Protein AF-A0ABD0PWQ0-F1 (afdb_monomer_lite)

Sequence (92 aa):
ISCALSSTIGLRVFSDLDDGSGHAPVETLLYRWMEEGVDNSSEILQALDFNLEGKVNLSELTVALENELLSTKNSIHQAALVSFKAEIRHLL

Organism: Cirrhinus mrigala (NCBI:txid683832)

Radius of gyration: 14.64 Å; chains: 1; bounding box: 24×39×41 Å

Foldseek 3Di:
DDPPPPPCPPPQDCPVQDPPPQKHQLVVVLVVCVVVPNPCSVVVCVVLVHDSHDIDRSVSVSVSVVVVLVVPPDVVSVVVVVVVSVVSVVVD

Structure (mmCIF, N/CA/C/O backbone):
data_AF-A0ABD0PWQ0-F1
#
_entry.id   AF-A0ABD0PWQ0-F1
#
loop_
_atom_site.group_PDB
_atom_site.id
_atom_site.type_symbol
_atom_site.label_atom_id
_atom_site.label_alt_id
_atom_site.label_comp_id
_atom_site.label_asym_id
_atom_site.label_entity_id
_atom_site.label_seq_id
_atom_site.pdbx_PDB_ins_code
_atom_site.Cartn_x
_atom_site.Cartn_y
_atom_site.Cartn_z
_atom_site.occupancy
_atom_site.B_iso_or_equiv
_atom_site.auth_seq_id
_atom_site.auth_comp_id
_atom_site.auth_asym_id
_atom_site.auth_atom_id
_atom_site.pdbx_PDB_model_num
ATOM 1 N N . ILE A 1 1 ? -3.864 -24.709 -28.547 1.00 44.78 1 ILE A N 1
ATOM 2 C CA . ILE A 1 1 ? -2.759 -24.153 -27.730 1.00 44.78 1 ILE A CA 1
ATOM 3 C C . ILE A 1 1 ? -2.857 -22.636 -27.849 1.00 44.78 1 ILE A C 1
ATOM 5 O O . ILE A 1 1 ? -2.999 -22.171 -28.965 1.00 44.78 1 ILE A O 1
ATOM 9 N N . SER A 1 2 ? -2.960 -21.794 -26.836 1.00 43.09 2 SER A N 1
ATOM 10 C CA . SER A 1 2 ? -3.105 -21.936 -25.391 1.00 43.09 2 SER A CA 1
ATOM 11 C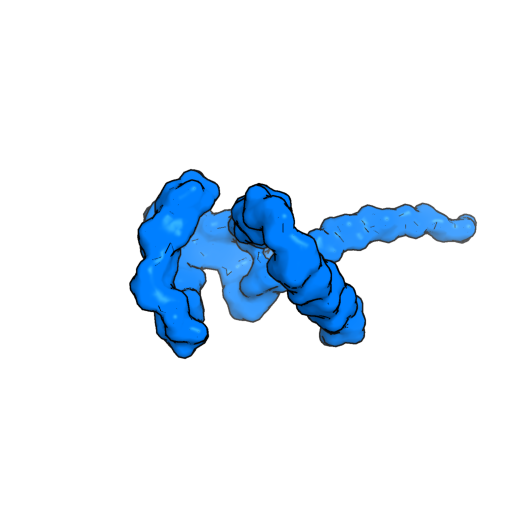 C . SER A 1 2 ? -4.106 -20.856 -24.978 1.00 43.09 2 SER A C 1
ATOM 13 O O . SER A 1 2 ? -4.082 -19.766 -25.547 1.00 43.09 2 SER A O 1
ATOM 15 N N . CYS A 1 3 ? -4.984 -21.136 -24.014 1.00 42.44 3 CYS A N 1
ATOM 16 C CA . CYS A 1 3 ? -5.710 -20.070 -23.337 1.00 42.44 3 CYS A CA 1
ATOM 17 C C . CYS A 1 3 ? -4.655 -19.198 -22.655 1.00 42.44 3 CYS A C 1
ATOM 19 O O . CYS A 1 3 ? -4.088 -19.602 -21.642 1.00 42.44 3 CYS A O 1
ATOM 21 N N . ALA A 1 4 ? -4.345 -18.038 -23.232 1.00 44.81 4 ALA A N 1
ATOM 22 C CA . ALA A 1 4 ? -3.688 -16.984 -22.490 1.00 44.81 4 ALA A CA 1
ATOM 23 C C . ALA A 1 4 ? -4.720 -16.535 -21.459 1.00 44.81 4 ALA A C 1
ATOM 25 O O . ALA A 1 4 ? -5.580 -15.700 -21.735 1.00 44.81 4 ALA A O 1
ATOM 26 N N . LEU A 1 5 ? -4.694 -17.178 -20.291 1.00 44.41 5 LEU A N 1
ATOM 27 C CA . LEU A 1 5 ? -5.201 -16.568 -19.081 1.00 44.41 5 LEU A CA 1
ATOM 28 C C . LEU A 1 5 ? -4.468 -15.233 -19.037 1.00 44.41 5 LEU A C 1
ATOM 30 O O . LEU A 1 5 ? -3.266 -15.197 -18.775 1.00 44.41 5 LEU A O 1
ATOM 34 N N . SER A 1 6 ? -5.163 -14.158 -19.411 1.00 39.56 6 SER A N 1
ATOM 35 C CA . SER A 1 6 ? -4.772 -12.811 -19.040 1.00 39.56 6 SER A CA 1
ATOM 36 C C . SER A 1 6 ? -4.846 -12.824 -17.529 1.00 39.56 6 SER A C 1
ATOM 38 O O . SER A 1 6 ? -5.878 -12.530 -16.933 1.00 39.56 6 SER A O 1
ATOM 40 N N . SER A 1 7 ? -3.780 -13.342 -16.928 1.00 39.16 7 SER A N 1
ATOM 41 C CA . SER A 1 7 ? -3.568 -13.348 -15.511 1.00 39.16 7 SER A CA 1
ATOM 42 C C . SER A 1 7 ? -3.408 -11.880 -15.207 1.00 39.16 7 SER A C 1
ATOM 44 O O . SER A 1 7 ? -2.337 -11.300 -15.375 1.00 39.16 7 SER 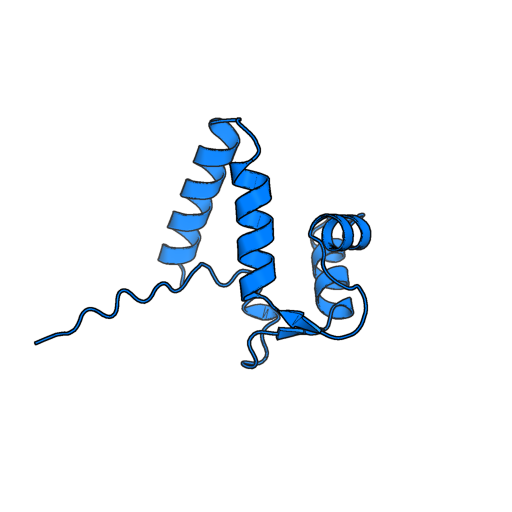A O 1
ATOM 46 N N . THR A 1 8 ? -4.516 -11.244 -14.852 1.00 43.28 8 THR A N 1
ATOM 47 C CA . THR A 1 8 ? -4.507 -9.989 -14.129 1.00 43.28 8 THR A CA 1
ATOM 48 C C . THR A 1 8 ? -3.922 -10.324 -12.760 1.00 43.28 8 THR A C 1
ATOM 50 O O . THR A 1 8 ? -4.604 -10.282 -11.743 1.00 43.28 8 THR A O 1
ATOM 53 N N . ILE A 1 9 ? -2.642 -10.712 -12.723 1.00 50.50 9 ILE A N 1
ATOM 54 C CA . ILE A 1 9 ? -1.800 -10.503 -11.560 1.00 50.50 9 ILE A CA 1
ATOM 55 C C . ILE A 1 9 ? -1.693 -8.984 -11.526 1.00 50.50 9 ILE A C 1
ATOM 57 O O . ILE A 1 9 ? -0.778 -8.373 -12.076 1.00 50.50 9 ILE A O 1
ATOM 61 N N . GLY A 1 10 ? -2.748 -8.365 -10.988 1.00 56.44 10 GLY A N 1
ATOM 62 C CA . GLY A 1 10 ? -2.647 -7.039 -10.425 1.00 56.44 10 GLY A CA 1
ATOM 63 C C . GLY A 1 10 ? -1.434 -7.079 -9.515 1.00 56.44 10 GLY A C 1
ATOM 64 O O . GLY A 1 10 ? -1.169 -8.104 -8.880 1.00 56.44 10 GLY A O 1
ATOM 65 N N . LEU A 1 11 ? -0.640 -6.018 -9.555 1.00 60.78 11 LEU A N 1
ATOM 66 C CA . LEU A 1 11 ? 0.530 -5.899 -8.701 1.00 60.78 11 LEU A CA 1
ATOM 67 C C . LEU A 1 11 ? 0.135 -6.296 -7.287 1.00 60.78 11 LEU A C 1
ATOM 69 O O . LEU A 1 11 ? -0.712 -5.645 -6.693 1.00 60.78 11 LEU A O 1
ATOM 73 N N . ARG A 1 12 ? 0.701 -7.377 -6.757 1.00 62.91 12 ARG A N 1
ATOM 74 C CA . ARG A 1 12 ? 0.503 -7.702 -5.348 1.00 62.91 12 ARG A CA 1
ATOM 75 C C . ARG A 1 12 ? 1.521 -6.908 -4.559 1.00 62.91 12 ARG A C 1
ATOM 77 O O . ARG A 1 12 ? 2.588 -7.403 -4.196 1.00 62.91 12 ARG A O 1
ATOM 84 N N . VAL A 1 13 ? 1.200 -5.637 -4.350 1.00 66.25 13 VAL A N 1
ATOM 85 C CA . VAL A 1 13 ? 1.881 -4.848 -3.329 1.00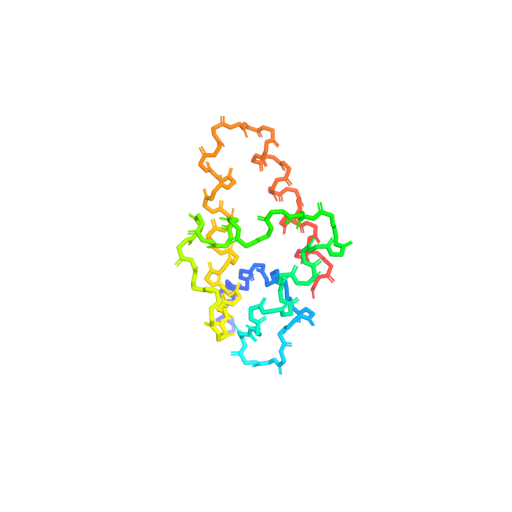 66.25 13 VAL A CA 1
ATOM 86 C C . VAL A 1 13 ? 1.641 -5.565 -1.996 1.00 66.25 13 VAL A C 1
ATOM 88 O O . VAL A 1 13 ? 0.561 -6.117 -1.787 1.00 66.25 13 VAL A O 1
ATOM 91 N N . PHE A 1 14 ? 2.660 -5.614 -1.135 1.00 74.50 14 PHE A N 1
ATOM 92 C CA . PHE A 1 14 ? 2.638 -6.355 0.135 1.00 74.50 14 PHE A CA 1
ATOM 93 C C . PHE A 1 14 ? 2.680 -7.885 0.014 1.00 74.50 14 PHE A C 1
ATOM 95 O O . PHE A 1 14 ? 2.260 -8.575 0.937 1.00 74.50 14 PHE A O 1
ATOM 102 N N . SER A 1 15 ? 3.237 -8.428 -1.074 1.00 72.31 15 SER A N 1
ATOM 103 C CA . SER A 1 15 ? 3.502 -9.875 -1.181 1.00 72.31 15 SER A CA 1
ATOM 104 C C . SER A 1 15 ? 4.336 -10.406 -0.005 1.00 72.31 15 SER A C 1
ATOM 106 O O . SER A 1 15 ? 4.118 -11.526 0.434 1.00 72.31 15 SER A O 1
ATOM 108 N N . ASP A 1 16 ? 5.236 -9.590 0.555 1.00 78.75 16 ASP A N 1
ATOM 109 C CA . ASP A 1 16 ? 6.033 -9.939 1.740 1.00 78.75 16 ASP A CA 1
ATOM 110 C C . ASP A 1 16 ? 5.206 -10.051 3.034 1.00 78.75 16 ASP A C 1
ATOM 112 O O . ASP A 1 16 ? 5.642 -10.684 3.993 1.00 78.75 16 ASP A O 1
ATOM 116 N N . LEU A 1 17 ? 4.022 -9.428 3.076 1.00 84.25 17 LEU A N 1
ATOM 117 C CA . LEU A 1 17 ? 3.070 -9.545 4.185 1.00 84.25 17 LEU A CA 1
ATOM 118 C C . LEU A 1 17 ? 2.056 -10.672 3.979 1.00 84.25 17 LEU A C 1
ATOM 120 O O . LEU A 1 17 ? 1.353 -11.032 4.923 1.00 84.25 17 LEU A O 1
ATOM 124 N N . ASP A 1 18 ? 1.947 -11.189 2.756 1.00 82.94 18 ASP A N 1
ATOM 125 C CA . ASP A 1 18 ? 1.017 -12.254 2.415 1.00 82.94 18 ASP A CA 1
ATOM 126 C C . ASP A 1 18 ? 1.593 -13.608 2.850 1.00 82.94 18 ASP A C 1
ATOM 128 O O . ASP A 1 18 ? 2.609 -14.075 2.337 1.00 82.94 18 ASP A O 1
ATOM 132 N N . ASP A 1 19 ? 0.913 -14.279 3.777 1.00 83.06 19 ASP A N 1
ATOM 133 C CA . ASP A 1 19 ? 1.228 -15.651 4.195 1.00 83.06 19 ASP A CA 1
ATOM 134 C C . ASP A 1 19 ? 0.676 -16.717 3.224 1.00 83.06 19 ASP A C 1
ATOM 136 O O . ASP A 1 19 ? 0.731 -17.918 3.499 1.00 83.06 19 ASP A O 1
ATOM 140 N N . GLY A 1 20 ? 0.133 -16.281 2.083 1.00 80.06 20 GLY A N 1
ATOM 141 C CA . GLY A 1 20 ? -0.543 -17.105 1.087 1.00 80.06 20 GLY A CA 1
ATOM 142 C C . GLY A 1 20 ? -2.068 -17.090 1.217 1.00 80.06 20 GLY A C 1
ATOM 143 O O . GLY A 1 20 ? -2.747 -17.756 0.432 1.00 80.06 20 GLY A O 1
ATOM 144 N N . SER A 1 21 ? -2.625 -16.344 2.178 1.00 84.81 21 SER A N 1
ATOM 145 C CA . SER A 1 21 ? -4.074 -16.175 2.353 1.00 84.81 21 SER A CA 1
ATOM 146 C C . SER A 1 21 ? -4.671 -14.996 1.572 1.00 84.81 21 SER A C 1
ATOM 148 O O . SER A 1 21 ? -5.897 -14.857 1.527 1.00 84.81 21 SER A O 1
ATOM 150 N N . GLY A 1 22 ? -3.843 -14.137 0.972 1.00 84.69 22 GLY A N 1
ATOM 151 C CA . GLY A 1 22 ? -4.253 -12.887 0.326 1.00 84.69 22 GLY A CA 1
ATOM 152 C C . GLY A 1 22 ? -4.618 -11.771 1.313 1.00 84.69 22 GLY A C 1
ATOM 153 O O . GLY A 1 22 ? -5.167 -10.742 0.906 1.00 84.69 22 GLY A O 1
ATOM 154 N N . HIS A 1 23 ? -4.343 -11.975 2.603 1.00 89.50 23 HIS A N 1
ATOM 155 C CA . HIS A 1 23 ? -4.661 -11.050 3.683 1.00 89.50 23 HIS A CA 1
ATOM 156 C C . HIS A 1 23 ? -3.457 -10.866 4.606 1.00 89.50 23 HIS A C 1
ATOM 158 O O . HIS A 1 23 ? -2.696 -11.802 4.828 1.00 89.50 23 HIS A O 1
ATOM 164 N N . ALA A 1 24 ? -3.351 -9.694 5.227 1.00 91.75 24 ALA A N 1
ATOM 165 C CA . ALA A 1 24 ? -2.368 -9.427 6.274 1.00 91.75 24 ALA A CA 1
ATOM 166 C C . ALA A 1 24 ? -3.056 -8.902 7.543 1.00 91.75 24 ALA A C 1
ATOM 168 O O . ALA A 1 24 ? -4.102 -8.253 7.443 1.00 91.75 24 ALA A O 1
ATOM 169 N N . PRO A 1 25 ? -2.515 -9.156 8.748 1.00 92.81 25 PRO A N 1
ATOM 170 C CA . PRO A 1 25 ? -2.954 -8.460 9.953 1.00 92.81 25 PRO A CA 1
ATOM 171 C C . PRO A 1 25 ? -2.738 -6.953 9.797 1.00 92.81 25 PRO A C 1
ATOM 173 O O . PRO A 1 25 ? -1.674 -6.522 9.345 1.00 92.81 25 PRO A O 1
ATOM 176 N N . VAL A 1 26 ? -3.731 -6.154 10.193 1.00 92.75 26 VAL A N 1
ATOM 177 C CA . VAL A 1 26 ? -3.651 -4.692 10.049 1.00 92.75 26 VAL A CA 1
ATOM 178 C C . VAL A 1 26 ? -2.447 -4.128 10.803 1.00 92.75 26 VAL A C 1
ATOM 180 O O . VAL A 1 26 ? -1.702 -3.328 10.252 1.00 92.75 26 VAL A O 1
ATOM 183 N N . GLU A 1 27 ? -2.193 -4.601 12.023 1.00 91.94 27 GLU A N 1
ATOM 184 C CA . GLU A 1 27 ? -1.050 -4.166 12.835 1.00 91.94 27 GLU A CA 1
ATOM 185 C C . GLU A 1 27 ? 0.292 -4.363 12.115 1.00 91.94 27 GLU A C 1
ATOM 187 O O . GLU A 1 27 ? 1.158 -3.492 12.162 1.00 91.94 27 GLU A O 1
ATOM 192 N N . THR A 1 28 ? 0.454 -5.480 11.397 1.00 91.25 28 THR A N 1
ATOM 193 C CA . THR A 1 28 ? 1.672 -5.766 10.631 1.00 91.25 28 THR A CA 1
ATOM 194 C C . THR A 1 28 ? 1.826 -4.801 9.459 1.00 91.25 28 THR A C 1
ATOM 196 O O . THR A 1 28 ? 2.924 -4.300 9.225 1.00 91.25 28 THR A O 1
ATOM 199 N N . LEU A 1 29 ? 0.738 -4.491 8.750 1.00 91.31 29 LEU A N 1
ATOM 200 C CA . LEU A 1 29 ? 0.758 -3.492 7.682 1.00 91.31 29 LEU A CA 1
ATOM 201 C C . LEU A 1 29 ? 1.104 -2.095 8.215 1.00 91.31 29 LEU A C 1
ATOM 203 O O . LEU A 1 29 ? 1.974 -1.433 7.654 1.00 91.31 29 LEU A O 1
ATOM 207 N N . LEU A 1 30 ? 0.454 -1.661 9.299 1.00 92.00 30 LEU A N 1
ATOM 208 C CA . LEU A 1 30 ? 0.696 -0.352 9.910 1.00 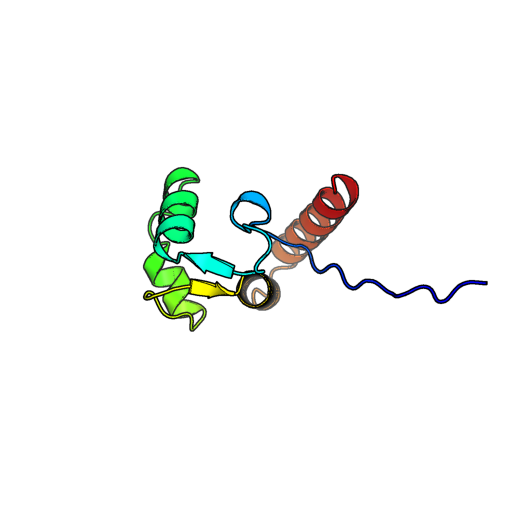92.00 30 LEU A CA 1
ATOM 209 C C . LEU A 1 30 ? 2.145 -0.215 10.381 1.00 92.00 30 LEU A C 1
ATOM 211 O O . LEU A 1 30 ? 2.772 0.817 10.140 1.00 92.00 30 LEU A O 1
ATOM 215 N N . TYR A 1 31 ? 2.688 -1.267 11.001 1.00 91.38 31 TYR A N 1
ATOM 216 C CA . TYR A 1 31 ? 4.088 -1.312 11.405 1.00 91.38 31 TYR A CA 1
ATOM 217 C C . TYR A 1 31 ? 5.024 -1.193 10.200 1.00 91.38 31 TYR A C 1
ATOM 219 O O . TYR A 1 31 ? 5.923 -0.359 10.212 1.00 91.38 31 TYR A O 1
ATOM 227 N N . ARG A 1 32 ? 4.777 -1.955 9.125 1.00 90.31 32 ARG A N 1
ATOM 228 C CA . ARG A 1 32 ? 5.585 -1.860 7.900 1.00 90.31 32 ARG A CA 1
ATOM 229 C C . ARG A 1 32 ? 5.535 -0.470 7.281 1.00 90.31 32 ARG A C 1
ATOM 231 O O . ARG A 1 32 ? 6.569 0.049 6.894 1.00 90.31 32 ARG A O 1
ATOM 238 N N . TRP A 1 33 ? 4.362 0.147 7.194 1.00 91.12 33 TRP A N 1
ATOM 239 C CA . TRP A 1 33 ? 4.242 1.517 6.697 1.00 91.12 33 TRP A CA 1
ATOM 240 C C . TRP A 1 33 ? 5.020 2.511 7.553 1.00 91.12 33 TRP A C 1
ATOM 242 O O . TRP A 1 33 ? 5.740 3.338 7.002 1.00 91.12 33 TRP A O 1
ATOM 252 N N . MET A 1 34 ? 4.957 2.380 8.876 1.00 90.69 34 MET A N 1
ATOM 253 C CA . MET A 1 34 ? 5.740 3.212 9.787 1.00 90.69 34 MET A CA 1
ATOM 254 C C . MET A 1 34 ? 7.254 3.016 9.601 1.00 90.69 34 MET A C 1
ATOM 256 O O . MET A 1 34 ? 7.984 4.002 9.550 1.00 90.69 34 MET A O 1
ATOM 260 N N . GLU A 1 35 ? 7.737 1.776 9.449 1.00 91.12 35 GLU A N 1
ATOM 261 C CA . GLU A 1 35 ? 9.160 1.496 9.182 1.00 91.12 35 GLU A CA 1
ATOM 262 C C . GLU A 1 35 ? 9.659 2.134 7.878 1.00 91.12 35 GLU A C 1
ATOM 264 O O . GLU A 1 35 ? 10.795 2.600 7.809 1.00 91.12 35 GLU A O 1
ATOM 269 N N . GLU A 1 36 ? 8.803 2.191 6.858 1.00 87.12 36 GLU A N 1
ATOM 270 C CA . GLU A 1 36 ? 9.101 2.822 5.568 1.00 87.12 36 GLU A CA 1
ATOM 271 C C . GLU A 1 36 ? 8.860 4.351 5.582 1.00 87.12 36 GLU A C 1
ATOM 273 O O . GLU A 1 36 ? 8.990 5.012 4.551 1.00 87.12 36 GLU A O 1
ATOM 278 N N . GLY A 1 37 ? 8.535 4.935 6.745 1.00 88.00 37 GLY A N 1
ATOM 279 C CA . GLY A 1 37 ? 8.400 6.383 6.946 1.00 88.00 37 GLY A CA 1
ATOM 280 C C . GLY A 1 37 ? 7.003 6.960 6.696 1.00 88.00 37 GLY A C 1
ATOM 281 O O . GLY A 1 37 ? 6.866 8.163 6.482 1.00 88.00 37 GLY A O 1
ATOM 282 N N . VAL A 1 38 ? 5.961 6.128 6.699 1.00 90.75 38 VAL A N 1
ATOM 283 C CA . VAL A 1 38 ? 4.555 6.554 6.615 1.00 90.75 38 VAL A CA 1
ATOM 284 C C . VAL A 1 38 ? 3.964 6.612 8.028 1.00 90.75 38 VAL A C 1
ATOM 286 O O . VAL A 1 38 ? 3.362 5.652 8.512 1.00 90.75 38 VAL A O 1
ATOM 289 N N . ASP A 1 39 ? 4.146 7.751 8.700 1.00 90.06 39 ASP A N 1
ATOM 290 C CA . ASP A 1 39 ? 3.746 7.948 10.104 1.00 90.06 39 ASP A CA 1
ATOM 291 C C . ASP A 1 39 ? 2.221 7.943 10.321 1.00 90.06 39 ASP A C 1
ATOM 293 O O . ASP A 1 39 ? 1.734 7.469 11.345 1.00 90.06 39 ASP A O 1
ATOM 297 N N . ASN A 1 40 ? 1.449 8.437 9.351 1.00 91.50 40 ASN A N 1
ATOM 298 C CA . ASN A 1 40 ? -0.017 8.544 9.394 1.00 91.50 40 ASN A CA 1
ATOM 299 C C . ASN A 1 40 ? -0.719 7.324 8.765 1.00 91.50 40 ASN A C 1
ATOM 301 O O . ASN A 1 40 ? -1.719 7.441 8.050 1.00 91.50 40 ASN A O 1
ATOM 305 N N . SER A 1 41 ? -0.144 6.140 8.977 1.00 91.31 41 SER A N 1
ATOM 306 C CA . SER A 1 41 ? -0.577 4.877 8.373 1.00 91.31 41 SER A CA 1
ATOM 307 C C . SER A 1 41 ? -2.026 4.514 8.714 1.00 91.31 41 SER A C 1
ATOM 309 O O . SER A 1 41 ? -2.764 4.037 7.851 1.00 91.31 41 SER A O 1
ATOM 311 N N . SER A 1 42 ? -2.457 4.785 9.949 1.00 92.06 42 SER A N 1
ATOM 312 C CA . SER A 1 42 ? -3.813 4.476 10.423 1.00 92.06 42 SER A CA 1
ATOM 313 C C . SER A 1 42 ? -4.862 5.376 9.773 1.00 92.06 42 SER A C 1
ATOM 315 O O . SER A 1 42 ? -5.905 4.898 9.331 1.00 92.06 42 SER A O 1
ATOM 317 N N . GLU A 1 43 ? -4.572 6.672 9.663 1.00 93.56 43 GLU A N 1
ATOM 318 C CA . GLU A 1 43 ? -5.445 7.653 9.025 1.00 93.56 43 GLU A CA 1
ATOM 319 C C . GLU A 1 43 ? -5.586 7.383 7.527 1.00 93.56 43 GLU A C 1
ATOM 321 O O . GLU A 1 43 ? -6.682 7.506 6.986 1.00 93.56 43 GLU A O 1
ATOM 326 N N . ILE A 1 44 ? -4.500 6.976 6.858 1.00 92.12 44 ILE A N 1
ATOM 327 C CA . ILE A 1 44 ? -4.543 6.567 5.448 1.00 92.12 44 ILE A CA 1
ATOM 328 C C . ILE A 1 44 ? -5.457 5.353 5.281 1.00 92.12 44 ILE A C 1
ATOM 330 O O . ILE A 1 44 ? -6.311 5.356 4.399 1.00 92.12 44 ILE A O 1
ATOM 334 N N . LEU A 1 45 ? -5.322 4.331 6.134 1.00 92.81 45 LEU A N 1
ATOM 335 C CA . LEU A 1 45 ? -6.145 3.125 6.033 1.00 92.81 45 LEU A CA 1
ATOM 336 C C . LEU A 1 45 ? -7.638 3.442 6.209 1.00 92.81 45 LEU A C 1
ATOM 338 O O . LEU A 1 45 ? -8.468 2.968 5.438 1.00 92.81 45 LEU A O 1
ATOM 342 N N . GLN A 1 46 ? -7.965 4.303 7.177 1.00 92.25 46 GLN A N 1
ATOM 343 C CA . GLN A 1 46 ? -9.330 4.783 7.394 1.00 92.25 46 GLN A CA 1
ATOM 344 C C . GLN A 1 46 ? -9.849 5.627 6.223 1.00 92.25 46 GLN A C 1
ATOM 346 O O . GLN A 1 46 ? -11.004 5.478 5.835 1.00 92.25 46 GLN A O 1
ATOM 351 N N . ALA A 1 47 ? -9.016 6.493 5.637 1.00 90.56 47 ALA A N 1
ATOM 352 C CA . ALA A 1 47 ? -9.386 7.291 4.467 1.00 90.56 47 ALA A CA 1
ATOM 353 C C . ALA A 1 47 ? -9.669 6.424 3.228 1.00 90.56 47 ALA A C 1
ATOM 355 O O . ALA A 1 47 ? -10.476 6.803 2.383 1.00 90.56 47 ALA A O 1
ATOM 356 N N . LEU A 1 48 ? -9.034 5.252 3.148 1.00 90.62 48 LEU A N 1
ATOM 357 C CA . LEU A 1 48 ? -9.273 4.230 2.130 1.00 90.62 48 LEU A CA 1
ATOM 358 C C . LEU A 1 48 ? -10.470 3.307 2.455 1.00 90.62 48 LEU A C 1
ATOM 360 O O . LEU A 1 48 ? -10.690 2.345 1.724 1.00 90.62 48 LEU A O 1
ATOM 364 N N . ASP A 1 49 ? -11.234 3.596 3.516 1.00 91.62 49 ASP A N 1
ATOM 365 C CA . ASP A 1 49 ? -12.403 2.829 3.985 1.00 91.62 49 ASP A CA 1
ATOM 366 C C . ASP A 1 49 ? -12.070 1.425 4.538 1.00 91.62 49 ASP A C 1
ATOM 368 O O . ASP A 1 49 ? -12.911 0.528 4.570 1.00 91.62 49 ASP A O 1
ATOM 372 N N . PHE A 1 50 ? -10.839 1.213 5.018 1.00 92.38 50 PHE A N 1
ATOM 373 C CA . PHE A 1 50 ? -10.457 -0.041 5.672 1.00 92.38 50 PHE A CA 1
ATOM 374 C C . PHE A 1 50 ? -10.615 0.025 7.187 1.00 92.38 50 PHE A C 1
ATOM 376 O O . PHE A 1 50 ? -10.331 1.032 7.841 1.00 92.38 50 PHE A O 1
ATOM 383 N N . ASN A 1 51 ? -11.009 -1.109 7.765 1.00 89.19 51 ASN A N 1
ATOM 384 C CA . ASN A 1 51 ? -11.078 -1.255 9.208 1.00 89.19 51 ASN A CA 1
ATOM 385 C C . ASN A 1 51 ? -9.680 -1.426 9.817 1.00 89.19 51 ASN A C 1
ATOM 387 O O . ASN A 1 51 ? -8.836 -2.127 9.259 1.00 89.19 51 ASN A O 1
ATOM 391 N N . LEU A 1 52 ? -9.463 -0.844 11.000 1.00 90.38 52 LEU A N 1
ATOM 392 C CA . LEU A 1 52 ? -8.194 -0.982 11.720 1.00 90.38 52 LEU A CA 1
ATOM 393 C C . LEU A 1 52 ? -8.086 -2.286 12.525 1.00 90.38 52 LEU A C 1
ATOM 395 O O . LEU A 1 52 ? -7.020 -2.611 13.042 1.00 90.38 52 LEU A O 1
ATOM 399 N N . GLU A 1 53 ? -9.180 -3.040 12.637 1.00 88.88 53 GLU A N 1
ATOM 400 C CA . GLU A 1 53 ? -9.228 -4.285 13.398 1.00 88.88 53 GLU A CA 1
ATOM 401 C C . GLU A 1 53 ? -9.260 -5.510 12.477 1.00 88.88 53 GLU A C 1
ATOM 403 O O . GLU A 1 53 ? -10.024 -5.576 11.509 1.00 88.88 53 GLU A O 1
ATOM 408 N N . GLY A 1 54 ? -8.472 -6.526 12.833 1.00 89.19 54 GLY A N 1
ATOM 409 C CA . GLY A 1 54 ? -8.458 -7.819 12.157 1.00 89.19 54 GLY A CA 1
ATOM 410 C C . GLY A 1 54 ? -7.462 -7.884 11.001 1.00 89.19 54 GLY A C 1
ATOM 411 O O . GLY A 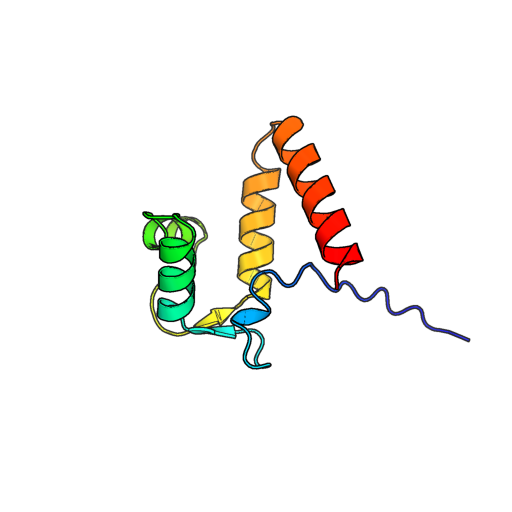1 54 ? -6.262 -7.667 11.182 1.00 89.19 54 GLY A O 1
ATOM 412 N N . LYS A 1 55 ? -7.950 -8.274 9.821 1.00 91.25 55 LYS A N 1
ATOM 413 C CA . LYS A 1 55 ? -7.124 -8.496 8.632 1.00 91.25 55 LYS A CA 1
ATOM 414 C C . LYS A 1 55 ? -7.577 -7.606 7.485 1.00 91.25 55 LYS A C 1
ATOM 416 O O . LYS A 1 55 ? -8.772 -7.451 7.256 1.00 91.25 55 LYS A O 1
ATOM 421 N N . VAL A 1 56 ? -6.608 -7.102 6.735 1.00 91.06 56 VAL A N 1
ATOM 422 C CA . VAL A 1 56 ? -6.820 -6.341 5.507 1.00 91.06 56 VAL A CA 1
ATOM 423 C C . VAL A 1 56 ? -6.624 -7.246 4.296 1.00 91.06 56 VAL A C 1
ATOM 425 O O . VAL A 1 56 ? -5.698 -8.060 4.262 1.00 91.06 56 VAL A O 1
ATOM 428 N N . ASN A 1 57 ? -7.500 -7.119 3.300 1.00 90.19 57 ASN A N 1
ATOM 429 C CA . ASN A 1 57 ? -7.326 -7.778 2.013 1.00 90.19 57 ASN A CA 1
ATOM 430 C C . ASN A 1 57 ? -6.314 -6.990 1.173 1.00 90.19 57 ASN A C 1
ATOM 432 O O . ASN A 1 57 ? -6.537 -5.827 0.833 1.00 90.19 57 ASN A O 1
ATOM 436 N N . LEU A 1 58 ? -5.198 -7.627 0.822 1.00 88.19 58 LEU A N 1
ATOM 437 C CA . LEU A 1 58 ? -4.090 -6.952 0.143 1.00 88.19 58 LEU A CA 1
ATOM 438 C C . LEU A 1 58 ? -4.421 -6.584 -1.311 1.00 88.19 58 LEU A C 1
ATOM 440 O O . LEU A 1 58 ? -3.907 -5.595 -1.838 1.00 88.19 58 LEU A O 1
ATOM 444 N N . SER A 1 59 ? -5.307 -7.348 -1.958 1.00 84.81 59 SER A N 1
ATOM 445 C CA . SER A 1 59 ? -5.755 -7.045 -3.321 1.00 84.81 59 SER A CA 1
ATOM 446 C C . SER A 1 59 ? -6.668 -5.821 -3.337 1.00 84.81 59 SER A C 1
ATOM 448 O O . SER A 1 59 ? -6.490 -4.942 -4.177 1.00 84.81 59 SER A O 1
ATOM 450 N N . GLU A 1 60 ? -7.602 -5.726 -2.388 1.00 89.19 60 GLU A N 1
ATOM 451 C CA . GLU A 1 60 ? -8.470 -4.550 -2.257 1.00 89.19 60 GLU A CA 1
ATOM 452 C C . GLU A 1 60 ? -7.670 -3.307 -1.869 1.00 89.19 60 GLU A C 1
ATOM 454 O O . GLU A 1 60 ? -7.862 -2.248 -2.465 1.00 89.19 60 GLU A O 1
ATOM 459 N N . LEU A 1 61 ? -6.713 -3.442 -0.944 1.00 89.00 61 LEU A N 1
ATOM 460 C CA . LEU A 1 61 ? -5.832 -2.345 -0.546 1.00 89.00 61 LEU A CA 1
ATOM 461 C C . LEU A 1 61 ? -5.021 -1.805 -1.728 1.00 89.00 61 LEU A C 1
ATOM 463 O O . LEU A 1 61 ? -4.928 -0.593 -1.918 1.00 89.00 61 LEU A O 1
ATOM 467 N N . THR A 1 62 ? -4.469 -2.698 -2.553 1.00 85.69 62 THR A N 1
ATOM 468 C CA . THR A 1 62 ? -3.756 -2.310 -3.777 1.00 85.69 62 THR A CA 1
ATOM 469 C C . THR A 1 62 ? -4.663 -1.487 -4.692 1.00 85.69 62 THR A C 1
ATOM 471 O O . THR A 1 62 ? -4.261 -0.426 -5.163 1.00 85.69 62 THR A O 1
ATOM 474 N N . VAL A 1 63 ? -5.895 -1.945 -4.931 1.00 84.81 63 VAL A N 1
ATOM 475 C CA . VAL A 1 63 ? -6.851 -1.236 -5.796 1.00 84.81 63 VAL A CA 1
ATOM 476 C C . VAL A 1 63 ? -7.220 0.131 -5.217 1.00 84.81 63 VAL A C 1
ATOM 478 O O . VAL A 1 63 ? -7.280 1.108 -5.961 1.00 84.81 63 VAL A O 1
ATOM 481 N N . ALA A 1 64 ? -7.430 0.230 -3.904 1.00 88.69 64 ALA A N 1
ATOM 482 C CA . ALA A 1 64 ? -7.757 1.491 -3.245 1.00 88.69 64 ALA A CA 1
ATOM 483 C C . ALA A 1 64 ? -6.620 2.522 -3.381 1.00 88.69 64 ALA A C 1
ATOM 485 O O . ALA A 1 64 ? -6.864 3.665 -3.767 1.00 88.69 64 ALA A O 1
ATOM 486 N N . LEU A 1 65 ? -5.369 2.099 -3.174 1.00 85.19 65 LEU A N 1
ATOM 487 C CA . LEU A 1 65 ? -4.190 2.946 -3.384 1.00 85.19 65 LEU A CA 1
ATOM 488 C C . LEU A 1 65 ? -4.046 3.386 -4.847 1.00 85.19 65 LEU A C 1
ATOM 490 O O . LEU A 1 65 ? -3.734 4.545 -5.124 1.00 85.19 65 LEU A O 1
ATOM 494 N N . GLU A 1 66 ? -4.292 2.482 -5.800 1.00 81.19 66 GLU A N 1
ATOM 495 C CA . GLU A 1 66 ? -4.281 2.825 -7.225 1.00 81.19 66 GLU A CA 1
ATOM 496 C C . GLU A 1 66 ? -5.351 3.867 -7.568 1.00 81.19 66 GLU A C 1
ATOM 498 O O . GLU A 1 66 ? -5.070 4.805 -8.316 1.00 81.19 66 GLU A O 1
ATOM 503 N N . ASN A 1 67 ? -6.553 3.741 -7.004 1.00 84.00 67 ASN A N 1
ATOM 504 C CA . ASN A 1 67 ? -7.641 4.689 -7.227 1.00 84.00 67 ASN A CA 1
ATOM 505 C C . ASN A 1 67 ? -7.297 6.088 -6.703 1.00 84.00 67 ASN A C 1
ATOM 507 O O . ASN A 1 67 ? -7.516 7.063 -7.424 1.00 84.00 67 ASN A O 1
ATOM 511 N N . GLU A 1 68 ? -6.695 6.198 -5.516 1.00 84.31 68 GLU A N 1
ATOM 512 C CA . GLU A 1 68 ? -6.250 7.491 -4.981 1.00 84.31 68 GLU A CA 1
ATOM 513 C C . GLU A 1 68 ? -5.176 8.134 -5.866 1.00 84.31 68 GLU A C 1
ATOM 515 O O . GLU A 1 68 ? -5.258 9.317 -6.210 1.00 84.31 68 GLU A O 1
ATOM 520 N N . LEU A 1 69 ? -4.209 7.347 -6.343 1.00 74.62 69 LEU A N 1
ATOM 521 C CA . LEU A 1 69 ? -3.171 7.848 -7.244 1.00 74.62 69 LEU A CA 1
ATOM 522 C C . LEU A 1 69 ? -3.731 8.273 -8.610 1.00 74.62 69 LEU A C 1
ATOM 524 O O . LEU A 1 69 ? -3.295 9.288 -9.156 1.00 74.62 69 LEU A O 1
ATOM 528 N N . LEU A 1 70 ? -4.713 7.552 -9.158 1.00 68.62 70 LEU A N 1
ATOM 529 C CA . LEU A 1 70 ? -5.382 7.913 -10.414 1.00 68.62 70 LEU A CA 1
ATOM 530 C C . LEU A 1 70 ? -6.317 9.123 -10.262 1.00 68.62 70 LEU A C 1
ATOM 532 O O . LEU A 1 70 ? -6.489 9.885 -11.218 1.00 68.62 70 LEU A O 1
ATOM 536 N N . SER A 1 71 ? -6.894 9.317 -9.072 1.00 70.81 71 SER A N 1
ATOM 537 C CA . SER A 1 71 ? -7.746 10.461 -8.728 1.00 70.81 71 SER A CA 1
ATOM 538 C C . SER A 1 71 ? -6.959 11.773 -8.725 1.00 70.81 71 SER A C 1
ATOM 540 O O . SER A 1 71 ? -7.476 12.829 -9.115 1.00 70.81 71 SER A O 1
ATOM 542 N N . THR A 1 72 ? -5.661 11.719 -8.399 1.00 66.75 72 THR A N 1
ATOM 543 C CA . THR A 1 72 ? -4.779 12.863 -8.619 1.00 66.75 72 THR A CA 1
ATOM 544 C C . THR A 1 72 ? -4.679 13.127 -10.128 1.00 66.75 72 THR A C 1
ATOM 546 O O . THR A 1 72 ? -4.034 12.400 -10.880 1.00 66.75 72 THR A O 1
ATOM 549 N N . LYS A 1 73 ? -5.319 14.197 -10.626 1.00 67.81 73 LYS A N 1
ATOM 550 C CA . LYS A 1 73 ? -5.244 14.651 -12.039 1.00 67.81 73 LYS A CA 1
ATOM 551 C C . LYS A 1 73 ? -3.833 15.112 -12.460 1.00 67.81 73 LYS A C 1
ATOM 553 O O . LYS A 1 73 ? -3.675 15.921 -13.370 1.00 67.81 73 LYS A O 1
ATOM 558 N N . ASN A 1 74 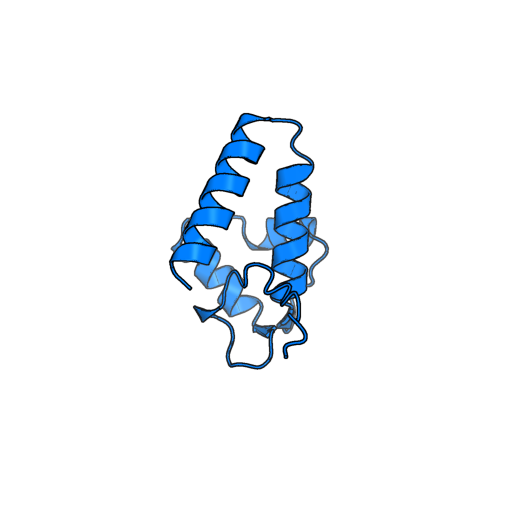? -2.801 14.654 -11.764 1.00 79.94 74 ASN A N 1
ATOM 559 C CA . ASN A 1 74 ? -1.421 15.025 -11.951 1.00 79.94 74 ASN A CA 1
ATOM 560 C C . ASN A 1 74 ? -0.739 13.988 -12.852 1.00 79.94 74 ASN A C 1
ATOM 562 O O . ASN A 1 74 ? -0.425 12.874 -12.433 1.00 79.94 74 ASN A O 1
ATOM 566 N N . SER A 1 75 ? -0.478 14.374 -14.102 1.00 78.69 75 SER A N 1
ATOM 567 C CA . SER A 1 75 ? 0.146 13.508 -15.109 1.00 78.69 75 SER A CA 1
ATOM 568 C C . SER A 1 75 ? 1.526 12.983 -14.697 1.00 78.69 75 SER A C 1
ATOM 570 O O . SER A 1 75 ? 1.933 11.922 -15.160 1.00 78.69 75 SER A O 1
ATOM 572 N N . ILE A 1 76 ? 2.237 13.689 -13.809 1.00 82.50 76 ILE A N 1
ATOM 573 C CA . ILE A 1 76 ? 3.537 13.253 -13.280 1.00 82.50 76 ILE A CA 1
ATOM 574 C C . ILE A 1 76 ? 3.352 12.058 -12.339 1.00 82.50 76 ILE A C 1
ATOM 576 O O . ILE A 1 76 ? 4.090 11.083 -12.443 1.00 82.50 76 ILE A O 1
ATOM 580 N N . HIS A 1 77 ? 2.336 12.096 -11.471 1.00 79.69 77 HIS A N 1
ATOM 581 C CA . HIS A 1 77 ? 2.027 10.986 -10.562 1.00 79.69 77 HIS A CA 1
ATOM 582 C C . HIS A 1 77 ? 1.561 9.756 -11.342 1.00 79.69 77 HIS A C 1
ATOM 584 O O . HIS A 1 77 ? 1.978 8.642 -11.044 1.00 79.69 77 HIS A O 1
ATOM 590 N N . GLN A 1 78 ? 0.778 9.960 -12.405 1.00 79.19 78 GLN A N 1
ATOM 591 C CA . GLN A 1 78 ? 0.374 8.875 -13.301 1.00 79.19 78 GLN A CA 1
ATOM 592 C C . GLN A 1 78 ? 1.572 8.249 -14.021 1.00 79.19 78 GLN A C 1
ATOM 594 O O . GLN A 1 78 ? 1.674 7.025 -14.085 1.00 79.19 78 GLN A O 1
ATOM 599 N N . ALA A 1 79 ? 2.503 9.063 -14.529 1.00 83.06 79 ALA A N 1
ATOM 600 C CA . ALA A 1 79 ? 3.716 8.561 -15.167 1.00 83.06 79 ALA A CA 1
ATOM 601 C C . ALA A 1 79 ? 4.603 7.784 -14.178 1.00 83.06 79 ALA A C 1
ATOM 603 O O . ALA A 1 79 ? 5.078 6.698 -14.513 1.00 83.06 79 ALA A O 1
ATOM 604 N N . ALA A 1 80 ? 4.784 8.300 -12.957 1.00 82.81 80 ALA A N 1
ATOM 605 C CA . ALA A 1 80 ? 5.510 7.613 -11.890 1.00 82.81 80 ALA A CA 1
ATOM 606 C C . ALA A 1 80 ? 4.853 6.273 -11.530 1.00 82.81 80 ALA A C 1
ATOM 608 O O . ALA A 1 80 ? 5.530 5.247 -11.540 1.00 82.81 80 ALA A O 1
ATOM 609 N N . LEU A 1 81 ? 3.531 6.259 -11.316 1.00 78.00 81 LEU A N 1
ATOM 610 C CA . LEU A 1 81 ? 2.769 5.041 -11.045 1.00 78.00 81 LEU A CA 1
ATOM 611 C C . LEU A 1 81 ? 2.974 4.021 -12.164 1.00 78.00 81 LEU A C 1
ATOM 613 O O . LEU A 1 81 ? 3.435 2.919 -11.898 1.00 78.00 81 LEU A O 1
ATOM 617 N N . VAL A 1 82 ? 2.704 4.381 -13.422 1.00 81.38 82 VAL A N 1
ATOM 618 C CA . VAL A 1 82 ? 2.867 3.464 -14.564 1.00 81.38 82 VAL A CA 1
ATOM 619 C C . VAL A 1 82 ? 4.295 2.919 -14.654 1.00 81.38 82 VAL A C 1
ATOM 621 O O . VAL A 1 82 ? 4.465 1.735 -14.948 1.00 81.38 82 VAL A O 1
ATOM 624 N N . SER A 1 83 ? 5.301 3.745 -14.354 1.00 81.19 83 SER A N 1
ATOM 625 C CA . SER A 1 83 ? 6.711 3.339 -14.354 1.00 81.19 83 SER A CA 1
ATOM 626 C C . SER A 1 83 ? 7.003 2.319 -13.250 1.00 81.19 83 SER A C 1
ATOM 628 O O . SER A 1 83 ? 7.519 1.245 -13.546 1.00 81.19 83 SER A O 1
ATOM 630 N N . PHE A 1 84 ? 6.583 2.578 -12.007 1.00 81.94 84 PHE A N 1
ATOM 631 C CA . PHE A 1 84 ? 6.723 1.618 -10.905 1.00 81.94 84 PHE A CA 1
ATOM 632 C C . PHE A 1 84 ? 5.944 0.323 -11.166 1.00 81.94 84 PHE A C 1
ATOM 634 O O . PHE A 1 84 ? 6.467 -0.767 -10.955 1.00 81.94 84 PHE A O 1
ATOM 641 N N . LYS A 1 85 ? 4.723 0.417 -11.712 1.00 76.94 85 LYS A N 1
ATOM 642 C CA . LYS A 1 85 ? 3.911 -0.746 -12.106 1.00 76.94 85 LYS A CA 1
ATOM 643 C C . LYS A 1 85 ? 4.604 -1.596 -13.173 1.00 76.94 85 LYS A C 1
ATOM 645 O O . LYS A 1 85 ? 4.441 -2.816 -13.196 1.00 76.94 85 LYS A O 1
ATOM 650 N N . ALA A 1 86 ? 5.285 -0.968 -14.129 1.00 79.94 86 ALA A N 1
ATOM 651 C CA . ALA A 1 86 ? 6.033 -1.675 -15.163 1.00 79.94 86 ALA A CA 1
ATOM 652 C C . ALA A 1 86 ? 7.272 -2.364 -14.579 1.00 79.94 86 ALA A C 1
ATOM 654 O O . ALA A 1 86 ? 7.470 -3.543 -14.851 1.00 79.94 86 ALA A O 1
ATOM 655 N N . GLU A 1 87 ? 8.024 -1.664 -13.729 1.00 77.50 87 GLU A N 1
ATOM 656 C CA . GLU A 1 87 ? 9.240 -2.186 -13.102 1.00 77.50 87 GLU A CA 1
ATOM 657 C C . GLU A 1 87 ? 8.948 -3.362 -12.162 1.00 77.50 87 GLU A C 1
ATOM 659 O O . GLU A 1 87 ? 9.539 -4.426 -12.306 1.00 77.50 87 GLU A O 1
ATOM 664 N N . ILE A 1 88 ? 7.965 -3.240 -11.260 1.00 75.62 88 ILE A N 1
ATOM 665 C CA . ILE A 1 88 ? 7.609 -4.325 -10.327 1.00 75.62 88 ILE A CA 1
ATOM 666 C C . ILE A 1 88 ? 7.158 -5.581 -11.090 1.00 75.62 88 ILE A C 1
ATOM 668 O O . ILE A 1 88 ? 7.518 -6.689 -10.714 1.00 75.62 88 ILE A O 1
ATOM 672 N N . ARG A 1 89 ? 6.424 -5.433 -12.203 1.00 70.81 89 ARG A N 1
ATOM 673 C CA . ARG A 1 89 ? 6.062 -6.570 -13.075 1.00 70.81 89 ARG A CA 1
ATOM 674 C C . ARG A 1 89 ? 7.249 -7.184 -13.811 1.00 70.81 89 ARG A C 1
ATOM 676 O O . ARG A 1 89 ? 7.130 -8.305 -14.281 1.00 70.81 89 ARG A O 1
ATOM 683 N N . HIS A 1 90 ? 8.328 -6.435 -14.002 1.00 69.44 90 HIS A N 1
ATOM 684 C CA . HIS A 1 90 ? 9.545 -6.955 -14.610 1.00 69.44 90 HIS A CA 1
ATOM 685 C C . HIS A 1 90 ? 10.399 -7.734 -13.599 1.00 69.44 90 HIS A C 1
ATOM 687 O O . HIS A 1 90 ? 11.141 -8.628 -13.996 1.00 69.44 90 HIS A O 1
ATOM 693 N N . LEU A 1 91 ? 10.291 -7.392 -12.310 1.00 67.06 91 LEU A N 1
ATOM 694 C CA . LEU A 1 91 ? 11.048 -8.000 -11.212 1.00 67.06 91 LEU A CA 1
ATOM 695 C C . LEU A 1 91 ? 10.356 -9.212 -10.552 1.00 67.06 91 LEU A C 1
ATOM 697 O O . LEU A 1 91 ? 11.033 -9.959 -9.846 1.00 67.06 91 LEU A O 1
ATOM 701 N N . LEU A 1 92 ? 9.047 -9.398 -10.761 1.00 58.22 92 LEU A N 1
ATOM 702 C CA . LEU A 1 92 ? 8.243 -10.546 -10.301 1.00 58.22 92 LEU A CA 1
ATOM 703 C C . LEU A 1 92 ? 8.093 -11.611 -11.395 1.00 58.22 92 LEU A C 1
ATOM 705 O O . LEU A 1 92 ? 8.154 -12.812 -11.048 1.00 58.22 92 LEU A O 1
#

pLDDT: mean 79.41, std 14.67, range [39.16, 93.56]

Secondary structure (DSSP, 8-state):
------------TTGGG--SSSEEEHHHHHHHHHHTT-TTHHHHHHHTT--SSSEEEHHHHHHHHHHHHHHS--HHHHHHHHHHHHHHHHH-